Protein AF-A0A8J5D1X9-F1 (afdb_monomer_lite)

Foldseek 3Di:
DDDDPPDDPDDDDFDFDDDPNDTATQDDPPDDDDPDVVVQVVDPVSVLRVLQRVQVVVLPDDDDACDWDWGQRAQAIRIDNDPDGQDTRNDPDPLVSQVSVVVVCVVVPDPDDDDDDPDCVNVVVVVVVVVD

Secondary structure (DSSP, 8-state):
-------PPPP----EEEETTEEEE---TTPPPPS-HHHHTTSHHHHHHHHHHHHHHHHTS-PPTT--EEEEETTEEEEESSS--PPP---SSHHHHHHHHHHHHHHTT--------S-SHHHHHHHHHHT-

Sequence (132 aa):
MWSGTATLPAVSRSQLERKGGKVYEKVGGPTKVPSNWPDFLRDPTNKEELFQFLSDKVGSSDWPDGKGVFITSGTNVISRGSDHSMPRCDHEEADTRIVVHLKDALDKGCTNCLVRTVDTDVVAILIGKYHS

Structure (mmCIF, N/CA/C/O backbone):
data_AF-A0A8J5D1X9-F1
#
_entry.id   AF-A0A8J5D1X9-F1
#
loop_
_atom_site.group_PDB
_atom_site.id
_atom_site.type_symbol
_atom_site.label_atom_id
_atom_site.label_alt_id
_atom_site.label_comp_id
_atom_site.label_asym_id
_atom_site.label_entity_id
_atom_site.label_seq_id
_atom_site.pdbx_PDB_ins_code
_atom_site.Cartn_x
_atom_site.Cartn_y
_atom_site.Cartn_z
_atom_site.occupancy
_atom_site.B_iso_or_equiv
_atom_site.auth_seq_id
_atom_site.auth_comp_id
_atom_site.auth_asym_id
_atom_site.auth_atom_id
_atom_site.pdbx_PDB_model_num
ATOM 1 N N . MET A 1 1 ? 6.463 42.383 -7.134 1.00 37.31 1 MET A N 1
ATOM 2 C CA . MET A 1 1 ? 7.524 42.297 -8.157 1.00 37.31 1 MET 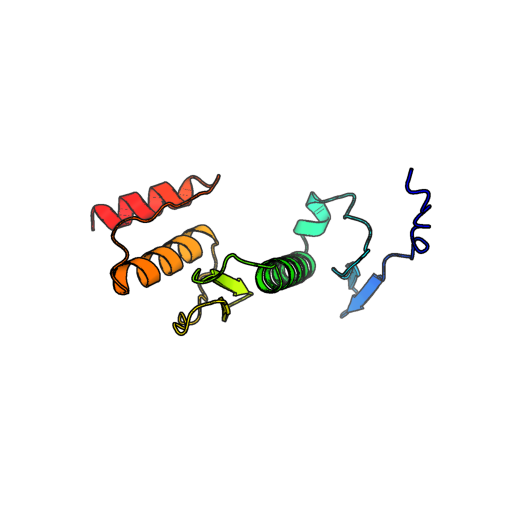A CA 1
ATOM 3 C C . MET A 1 1 ? 8.664 41.497 -7.546 1.00 37.31 1 MET A C 1
ATOM 5 O O . MET A 1 1 ? 9.399 42.035 -6.735 1.00 37.31 1 MET A O 1
ATOM 9 N N . TRP A 1 2 ? 8.719 40.193 -7.821 1.00 28.78 2 TRP A N 1
ATOM 10 C CA . TRP A 1 2 ? 9.812 39.313 -7.399 1.00 28.78 2 TRP A CA 1
ATOM 11 C C . TRP A 1 2 ? 10.384 38.694 -8.670 1.00 28.78 2 TRP A C 1
ATOM 13 O O . TRP A 1 2 ? 9.775 37.814 -9.273 1.00 28.78 2 TRP A O 1
ATOM 23 N N . SER A 1 3 ? 11.500 39.246 -9.136 1.00 41.31 3 SER A N 1
ATOM 24 C CA . SER A 1 3 ? 12.278 38.715 -10.248 1.00 41.31 3 SER A CA 1
ATOM 25 C C . SER A 1 3 ? 13.296 37.728 -9.688 1.00 41.31 3 SER A C 1
ATOM 27 O O . SER A 1 3 ? 14.272 38.130 -9.059 1.00 41.31 3 SER A O 1
ATOM 29 N N . GLY A 1 4 ? 13.065 36.440 -9.910 1.00 33.66 4 GLY A N 1
ATOM 30 C CA . GLY A 1 4 ? 14.031 35.389 -9.620 1.00 33.66 4 GLY A CA 1
ATOM 31 C C . GLY A 1 4 ? 13.918 34.315 -10.686 1.00 33.66 4 GLY A C 1
ATOM 32 O O . GLY A 1 4 ? 13.080 33.426 -10.584 1.00 33.66 4 GLY A O 1
ATOM 33 N N . THR A 1 5 ? 14.721 34.421 -11.740 1.00 41.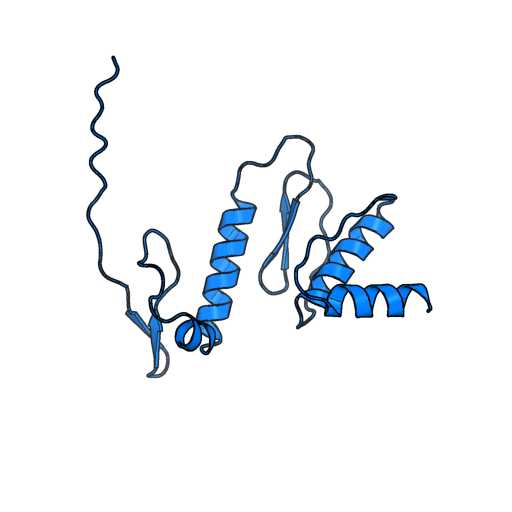28 5 THR A N 1
ATOM 34 C CA . THR A 1 5 ? 14.907 33.350 -12.720 1.00 41.28 5 THR A CA 1
ATOM 35 C C . THR A 1 5 ? 15.643 32.202 -12.043 1.00 41.28 5 THR A C 1
ATOM 37 O O . THR A 1 5 ? 16.860 32.248 -11.878 1.00 41.28 5 THR A O 1
ATOM 40 N N . ALA A 1 6 ? 14.899 31.181 -11.622 1.00 37.00 6 ALA A N 1
ATOM 41 C CA . ALA A 1 6 ? 15.476 29.906 -11.229 1.00 37.00 6 ALA A CA 1
ATOM 42 C C . ALA A 1 6 ? 15.940 29.179 -12.498 1.00 37.00 6 ALA A C 1
ATOM 44 O O . ALA A 1 6 ? 15.147 28.583 -13.226 1.00 37.00 6 ALA A O 1
ATOM 45 N N . THR A 1 7 ? 17.232 29.277 -12.794 1.00 38.41 7 THR A N 1
ATOM 46 C CA . THR A 1 7 ? 17.886 28.469 -13.823 1.00 38.41 7 THR A CA 1
ATOM 47 C C . THR A 1 7 ? 17.821 27.004 -13.391 1.00 38.41 7 THR A C 1
ATOM 49 O O . THR A 1 7 ? 18.408 26.629 -12.377 1.00 38.41 7 THR A O 1
ATOM 52 N N . LEU A 1 8 ? 17.078 26.180 -14.134 1.00 36.28 8 LEU A N 1
ATOM 53 C CA . LEU A 1 8 ? 17.033 24.731 -13.931 1.00 36.28 8 LEU A CA 1
ATOM 54 C C . LEU A 1 8 ? 18.450 24.150 -14.106 1.00 36.28 8 LEU A C 1
ATOM 56 O O . LEU A 1 8 ? 19.103 24.467 -15.105 1.00 36.28 8 LEU A O 1
ATOM 60 N N . PRO A 1 9 ? 18.951 23.310 -13.182 1.00 35.94 9 PRO A N 1
ATOM 61 C CA . PRO A 1 9 ? 20.221 22.631 -13.387 1.00 35.94 9 PRO A CA 1
ATOM 62 C C . PRO A 1 9 ? 20.127 21.666 -14.579 1.00 35.94 9 PRO A C 1
ATOM 64 O O . PRO A 1 9 ? 19.082 21.077 -14.857 1.00 35.94 9 PRO A O 1
ATOM 67 N N . ALA A 1 10 ? 21.239 21.565 -15.306 1.00 33.62 10 ALA A N 1
ATOM 68 C CA . ALA A 1 10 ? 21.370 20.903 -16.595 1.00 33.62 10 ALA A CA 1
ATOM 69 C C . ALA A 1 10 ? 20.869 19.445 -16.625 1.00 33.62 10 ALA A C 1
ATOM 71 O O . ALA A 1 10 ? 21.083 18.660 -15.702 1.00 33.62 10 ALA A O 1
ATOM 72 N N . VAL A 1 11 ? 20.252 19.090 -17.756 1.00 36.47 11 VAL A N 1
ATOM 73 C CA . VAL A 1 11 ? 19.798 17.740 -18.120 1.00 36.47 11 VAL A CA 1
ATOM 74 C C . VAL A 1 11 ? 20.993 16.782 -18.178 1.00 36.47 11 VAL A C 1
ATOM 76 O O . VAL A 1 11 ? 21.948 17.034 -18.912 1.00 36.47 11 VAL A O 1
ATOM 79 N N . SER A 1 12 ? 20.933 15.667 -17.442 1.00 43.56 12 SER A N 1
ATOM 80 C CA . SER A 1 12 ? 21.949 14.604 -17.474 1.00 43.56 12 SER A CA 1
ATOM 81 C C . SER A 1 12 ? 21.387 13.276 -17.998 1.00 43.56 12 SER A C 1
ATOM 83 O O . SER A 1 12 ? 20.188 13.010 -17.939 1.00 43.56 12 SER A O 1
ATOM 85 N N . ARG A 1 13 ? 22.294 12.474 -18.565 1.00 37.94 13 ARG A N 1
ATOM 86 C CA . ARG A 1 13 ? 22.103 11.206 -19.292 1.00 37.94 13 ARG A CA 1
ATOM 87 C C . ARG A 1 13 ? 21.543 10.100 -18.380 1.00 37.94 13 ARG A C 1
ATOM 89 O O . ARG A 1 13 ? 22.013 9.946 -17.258 1.00 37.94 13 ARG A O 1
ATOM 96 N N . SER A 1 14 ? 20.626 9.281 -18.904 1.00 48.47 14 SER A N 1
ATOM 97 C CA . SER A 1 14 ? 20.184 8.012 -18.299 1.00 48.47 14 SER A CA 1
ATOM 98 C C . SER A 1 14 ? 21.394 7.141 -17.931 1.00 48.47 14 SER A C 1
ATOM 100 O O . SER A 1 14 ? 22.230 6.854 -18.796 1.00 48.47 14 SER A O 1
ATOM 102 N N . GLN A 1 15 ? 21.509 6.726 -16.666 1.00 49.41 15 GLN A N 1
ATOM 103 C CA . GLN A 1 15 ? 22.553 5.793 -16.240 1.00 49.41 15 GLN A CA 1
ATOM 104 C C . GLN A 1 15 ? 22.080 4.365 -16.514 1.00 49.41 15 GLN A C 1
ATOM 106 O O . GLN A 1 15 ? 21.284 3.800 -15.772 1.00 49.41 15 GLN A O 1
ATOM 111 N N . LEU A 1 16 ? 22.554 3.812 -17.629 1.00 53.81 16 LEU A N 1
ATOM 112 C CA . LEU A 1 16 ? 22.385 2.403 -17.961 1.00 53.81 16 LEU A CA 1
ATOM 113 C C . LEU A 1 16 ? 23.361 1.589 -17.108 1.00 53.81 16 LEU A C 1
ATOM 115 O O . LEU A 1 16 ? 24.576 1.771 -17.219 1.00 53.81 16 LEU A O 1
ATOM 119 N N . GLU A 1 17 ? 22.851 0.688 -16.276 1.00 55.22 17 GLU A N 1
ATOM 120 C CA . GLU A 1 17 ? 23.675 -0.255 -15.519 1.00 55.22 17 GLU A CA 1
ATOM 121 C C . GLU A 1 17 ? 23.648 -1.638 -16.189 1.00 55.22 17 GLU A C 1
ATOM 123 O O . GLU A 1 17 ? 22.671 -2.033 -16.827 1.00 55.22 17 GLU A O 1
ATOM 128 N N . ARG A 1 18 ? 24.757 -2.382 -16.080 1.00 47.31 18 ARG A N 1
ATOM 129 C CA . ARG A 1 18 ? 24.878 -3.758 -16.584 1.00 47.31 18 ARG A CA 1
ATOM 130 C C . ARG A 1 18 ? 25.050 -4.723 -15.418 1.00 47.31 18 ARG A C 1
ATOM 132 O O . ARG A 1 18 ? 26.100 -4.723 -14.781 1.00 47.31 18 ARG A O 1
ATOM 139 N N . LYS A 1 19 ? 24.081 -5.617 -15.213 1.00 48.66 19 LYS A N 1
ATOM 140 C CA . LYS A 1 19 ? 24.226 -6.816 -14.365 1.00 48.66 19 LYS A CA 1
ATOM 141 C C . LYS A 1 19 ? 23.885 -8.056 -15.178 1.00 48.66 19 LYS A C 1
ATOM 143 O O . LYS A 1 19 ? 22.904 -8.079 -15.914 1.00 48.66 19 LYS A O 1
ATOM 148 N N . GLY A 1 20 ? 24.724 -9.088 -15.077 1.00 57.31 20 GLY A N 1
ATOM 149 C CA . GLY A 1 20 ? 24.461 -10.393 -15.699 1.00 57.31 20 GLY A CA 1
ATOM 150 C C . GLY A 1 20 ? 24.268 -10.368 -17.224 1.00 57.31 20 GLY A C 1
ATOM 151 O O . GLY A 1 20 ? 23.573 -11.219 -17.762 1.00 57.31 20 GLY A O 1
ATOM 152 N N . GLY A 1 21 ? 24.832 -9.378 -17.927 1.00 54.47 21 GLY A N 1
ATOM 153 C CA . GLY A 1 21 ? 24.693 -9.236 -19.383 1.00 54.47 21 GLY A CA 1
ATOM 154 C C . GLY A 1 21 ? 23.436 -8.495 -19.853 1.00 54.47 21 GLY A C 1
ATOM 155 O O . GLY A 1 21 ? 23.352 -8.176 -21.037 1.00 54.47 21 GLY A O 1
ATOM 156 N N . LYS A 1 22 ? 22.510 -8.149 -18.951 1.00 51.34 22 LYS A N 1
ATOM 157 C CA . LYS A 1 22 ? 21.352 -7.299 -19.253 1.00 51.34 22 LYS A CA 1
ATOM 158 C C . LYS A 1 22 ? 21.641 -5.847 -18.884 1.00 51.34 22 LYS A C 1
ATOM 160 O O . LYS A 1 22 ? 22.323 -5.575 -17.896 1.00 51.34 22 LYS A O 1
ATOM 165 N N . VAL A 1 23 ? 21.156 -4.934 -19.720 1.00 67.56 23 VAL A N 1
ATOM 166 C CA . VAL A 1 23 ? 21.201 -3.488 -19.489 1.00 67.56 23 VAL A CA 1
ATOM 167 C C . VAL A 1 23 ? 19.852 -3.078 -18.907 1.00 67.56 23 VAL A C 1
ATOM 169 O O . VAL A 1 23 ? 18.834 -3.395 -19.516 1.00 67.56 23 VAL A O 1
ATOM 172 N N . TYR A 1 24 ? 19.844 -2.388 -17.770 1.00 59.44 24 TYR A N 1
ATOM 173 C CA . TYR A 1 24 ? 18.629 -1.839 -17.159 1.00 59.44 24 TYR A CA 1
ATOM 174 C C . TYR A 1 24 ? 18.787 -0.337 -16.889 1.00 59.44 24 TYR A C 1
ATOM 176 O O . TYR A 1 24 ? 19.905 0.185 -16.802 1.00 59.44 24 TYR A O 1
ATOM 184 N N . GLU A 1 25 ? 17.657 0.369 -16.837 1.00 61.25 25 GLU A N 1
ATOM 185 C CA . GLU A 1 25 ? 17.601 1.808 -16.579 1.00 61.25 25 GLU A CA 1
ATOM 186 C C . GLU A 1 25 ? 17.300 2.026 -15.100 1.00 61.25 25 GLU A C 1
ATOM 188 O O . GLU A 1 25 ? 16.219 1.694 -14.621 1.00 61.25 25 GLU A O 1
ATOM 193 N N . LYS A 1 26 ? 18.281 2.571 -14.381 1.00 67.12 26 LYS A N 1
ATOM 194 C CA . LYS A 1 26 ? 18.187 2.790 -12.941 1.00 67.12 26 LYS A CA 1
ATOM 195 C C . LYS A 1 26 ? 17.131 3.838 -12.613 1.00 67.12 26 LYS A C 1
ATOM 197 O O . LYS A 1 26 ? 17.191 4.959 -13.126 1.00 67.12 26 LYS A O 1
ATOM 202 N N . VAL A 1 27 ? 16.221 3.518 -11.698 1.00 55.03 27 VAL A N 1
ATOM 203 C CA . VAL A 1 27 ? 15.208 4.482 -11.246 1.00 55.03 27 VAL A CA 1
ATOM 204 C C . VAL A 1 27 ? 15.772 5.357 -10.126 1.00 55.03 27 VAL A C 1
ATOM 206 O O . VAL A 1 27 ? 16.031 4.905 -9.014 1.00 55.03 27 VAL A O 1
ATOM 209 N N . GLY A 1 28 ? 15.956 6.646 -10.410 1.00 60.75 28 GLY A N 1
ATOM 210 C CA . GLY A 1 28 ? 16.387 7.655 -9.438 1.00 60.75 28 GLY A CA 1
ATOM 211 C C . GLY A 1 28 ? 15.983 9.071 -9.861 1.00 60.75 28 GLY A C 1
ATOM 212 O O . GLY A 1 28 ? 15.474 9.281 -10.961 1.00 60.75 28 GLY A O 1
ATOM 213 N N . GLY A 1 29 ? 16.184 10.081 -9.007 1.00 59.78 29 GLY A N 1
ATOM 214 C CA . GLY A 1 29 ? 15.942 11.486 -9.392 1.00 59.78 29 GLY A CA 1
ATOM 215 C C . GLY A 1 29 ? 16.856 11.962 -10.538 1.00 59.78 29 GLY A C 1
ATOM 216 O O . GLY A 1 29 ? 17.698 11.206 -11.009 1.00 59.78 29 GLY A O 1
ATOM 217 N N . PRO A 1 30 ? 16.754 13.236 -10.954 1.00 52.78 30 PRO A N 1
ATOM 218 C CA . PRO A 1 30 ? 15.937 13.611 -12.113 1.00 52.78 30 PRO A CA 1
ATOM 219 C C . PRO A 1 30 ? 16.256 12.740 -13.349 1.00 52.78 30 PRO A C 1
ATOM 221 O O . PRO A 1 30 ? 16.918 13.180 -14.289 1.00 52.78 30 PRO A O 1
ATOM 224 N N . THR A 1 31 ? 15.797 11.488 -13.347 1.00 57.00 31 THR A N 1
ATOM 225 C CA . THR A 1 31 ? 15.935 10.589 -14.499 1.00 57.00 31 THR A CA 1
ATOM 226 C C . THR A 1 31 ? 14.784 10.852 -15.464 1.00 57.00 31 THR A C 1
ATOM 228 O O . THR A 1 31 ? 13.669 11.181 -15.050 1.00 57.00 31 THR A O 1
ATOM 231 N N . LYS A 1 32 ? 15.055 10.762 -16.769 1.00 60.97 32 LYS A N 1
ATOM 232 C CA . LYS A 1 32 ? 14.028 10.897 -17.805 1.00 60.97 32 LYS A CA 1
ATOM 233 C C . LYS A 1 32 ? 12.963 9.824 -17.568 1.00 60.97 32 LYS A C 1
ATOM 235 O O . LYS A 1 32 ? 13.293 8.658 -17.401 1.00 60.97 32 LYS A O 1
ATOM 240 N N . VAL A 1 33 ? 11.696 10.228 -17.540 1.00 74.44 33 VAL A N 1
ATOM 241 C CA . VAL A 1 33 ? 10.576 9.287 -17.438 1.00 74.44 33 VAL A CA 1
ATOM 242 C C . VAL A 1 33 ? 10.675 8.278 -18.592 1.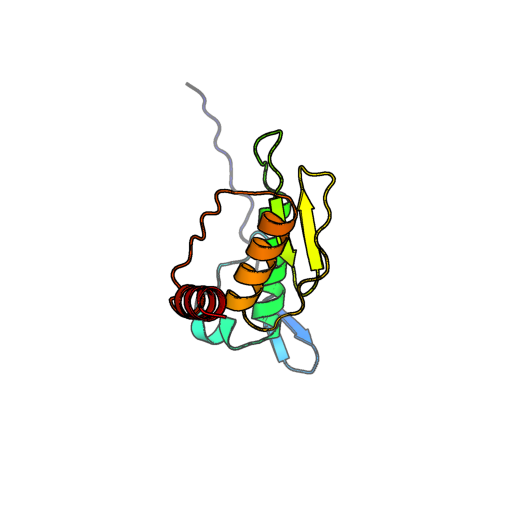00 74.44 33 VAL A C 1
ATOM 244 O O . VAL A 1 33 ? 10.891 8.724 -19.729 1.00 74.44 33 VAL A O 1
ATOM 247 N N . PRO A 1 34 ? 10.519 6.961 -18.342 1.00 80.06 34 PRO A N 1
ATOM 248 C CA . PRO A 1 34 ? 10.570 5.964 -19.401 1.00 80.06 34 PRO A CA 1
ATOM 249 C C . PRO A 1 34 ? 9.597 6.321 -20.525 1.00 80.06 34 PRO A C 1
ATOM 251 O O . PRO A 1 34 ? 8.415 6.573 -20.292 1.00 80.06 34 PRO A O 1
ATOM 254 N N . SER A 1 35 ? 10.083 6.356 -21.766 1.00 82.56 35 SER A N 1
ATOM 255 C CA . SER A 1 35 ? 9.235 6.658 -22.927 1.00 82.56 35 SER A CA 1
ATOM 256 C C . SER A 1 35 ? 8.408 5.456 -23.391 1.00 82.56 35 SER A C 1
ATOM 258 O O . SER A 1 35 ? 7.422 5.636 -24.097 1.00 82.56 35 SER A O 1
ATOM 260 N N . ASN A 1 36 ? 8.803 4.238 -23.005 1.00 89.31 36 ASN A N 1
ATOM 261 C CA . ASN A 1 36 ? 8.104 2.991 -23.312 1.00 89.31 36 ASN A CA 1
ATOM 262 C C . ASN A 1 36 ? 7.787 2.241 -22.010 1.00 89.31 36 ASN A C 1
ATOM 264 O O . ASN A 1 36 ? 8.517 1.349 -21.580 1.00 89.31 36 ASN A O 1
ATOM 268 N N . TRP A 1 37 ? 6.694 2.653 -21.367 1.00 91.88 37 TRP A N 1
ATOM 269 C CA . TRP A 1 37 ? 6.210 2.061 -20.121 1.00 91.88 37 TRP A CA 1
ATOM 270 C C . TRP A 1 37 ? 5.911 0.558 -20.211 1.00 91.88 37 TRP A C 1
ATOM 272 O O . TRP A 1 37 ? 6.307 -0.149 -19.286 1.00 91.88 37 TRP A O 1
ATOM 282 N N . PRO A 1 38 ? 5.265 0.036 -21.277 1.00 92.81 38 PRO A N 1
ATOM 283 C CA . PRO A 1 38 ? 5.007 -1.399 -21.390 1.00 92.81 38 PRO A CA 1
ATOM 284 C C . PRO A 1 38 ? 6.267 -2.266 -21.285 1.00 92.81 38 PRO A C 1
ATOM 286 O O . PRO A 1 38 ? 6.285 -3.211 -20.498 1.00 92.81 38 PRO A O 1
ATOM 289 N N . ASP A 1 39 ? 7.330 -1.930 -22.021 1.00 91.19 39 ASP A N 1
ATOM 290 C CA . ASP A 1 39 ? 8.578 -2.701 -21.977 1.00 91.19 39 ASP A CA 1
ATOM 291 C C . ASP A 1 39 ? 9.344 -2.473 -20.672 1.00 91.19 39 ASP A C 1
ATOM 293 O O . ASP A 1 39 ? 9.867 -3.425 -20.092 1.00 91.19 39 ASP A O 1
ATOM 297 N N . PHE A 1 40 ? 9.353 -1.236 -20.163 1.00 90.12 40 PHE A N 1
ATOM 298 C CA . PHE A 1 40 ? 9.976 -0.909 -18.880 1.00 90.12 40 PHE A CA 1
ATOM 299 C C . PHE A 1 40 ? 9.371 -1.734 -17.736 1.00 90.12 40 PHE A C 1
ATOM 301 O O . PHE A 1 40 ? 10.105 -2.357 -16.972 1.00 90.12 40 PHE A O 1
ATOM 308 N N . LEU A 1 41 ? 8.037 -1.798 -17.664 1.00 91.31 41 LEU A N 1
ATOM 309 C CA . LEU A 1 41 ? 7.303 -2.570 -16.659 1.00 91.31 41 LEU A CA 1
ATOM 310 C C . LEU A 1 41 ? 7.352 -4.082 -16.920 1.00 91.31 41 LEU A C 1
ATOM 312 O O . LEU A 1 41 ? 6.938 -4.863 -16.066 1.00 91.31 41 LEU A O 1
ATOM 316 N N . ARG A 1 42 ? 7.830 -4.550 -18.075 1.00 92.81 42 ARG A N 1
ATOM 317 C CA . ARG A 1 42 ? 7.996 -5.989 -18.321 1.00 92.81 42 ARG A CA 1
ATOM 318 C C . ARG A 1 42 ? 9.197 -6.565 -17.570 1.00 92.81 42 ARG A C 1
ATOM 320 O O . ARG A 1 42 ? 9.183 -7.750 -17.245 1.00 92.81 42 ARG A O 1
ATOM 327 N N . ASP A 1 43 ? 10.200 -5.740 -17.280 1.00 90.44 43 ASP A N 1
ATOM 328 C CA . ASP A 1 43 ? 11.371 -6.137 -16.505 1.00 90.44 43 ASP A CA 1
ATOM 329 C C . ASP A 1 43 ? 11.055 -6.125 -14.989 1.00 90.44 43 ASP A C 1
ATOM 331 O O . ASP A 1 43 ? 10.610 -5.103 -14.454 1.00 90.44 43 ASP A O 1
ATOM 335 N N . PRO A 1 44 ? 11.246 -7.251 -14.274 1.00 89.44 44 PRO A N 1
ATOM 336 C CA . PRO A 1 44 ? 10.938 -7.340 -12.848 1.00 89.44 44 PRO A CA 1
ATOM 337 C C . PRO A 1 44 ? 11.853 -6.471 -11.973 1.00 89.44 44 PRO A C 1
ATOM 339 O O . PRO A 1 44 ? 11.388 -5.955 -10.961 1.00 89.44 44 PRO A O 1
ATOM 342 N N . THR A 1 45 ? 13.112 -6.256 -12.363 1.00 89.56 45 THR A N 1
ATOM 343 C CA . THR A 1 45 ? 14.047 -5.391 -11.628 1.00 89.56 45 THR A CA 1
ATOM 344 C C . THR A 1 45 ? 13.627 -3.931 -11.746 1.00 89.56 45 THR A C 1
ATOM 346 O O . THR A 1 45 ? 13.564 -3.233 -10.739 1.00 89.56 45 THR A O 1
ATOM 349 N N . ASN A 1 46 ? 13.235 -3.483 -12.943 1.00 89.94 46 ASN A N 1
ATOM 350 C CA . ASN A 1 46 ? 12.713 -2.125 -13.136 1.00 89.94 46 ASN A CA 1
ATOM 351 C C . ASN A 1 46 ? 11.447 -1.870 -12.307 1.00 89.94 46 ASN A C 1
ATOM 353 O O . ASN A 1 46 ? 11.278 -0.790 -11.742 1.00 89.94 46 ASN A O 1
ATOM 357 N N . LYS A 1 47 ? 10.549 -2.861 -12.229 1.00 88.38 47 LYS A N 1
ATOM 358 C CA . LYS A 1 47 ? 9.369 -2.797 -11.359 1.00 88.38 47 LYS A CA 1
ATOM 359 C C . LYS A 1 47 ? 9.774 -2.640 -9.899 1.00 88.38 47 LYS A C 1
ATOM 361 O O . LYS A 1 47 ? 9.278 -1.733 -9.240 1.00 88.38 47 LYS A O 1
ATOM 366 N N . GLU A 1 48 ? 10.656 -3.504 -9.406 1.00 88.94 48 GLU A N 1
ATOM 367 C CA . GLU A 1 48 ? 11.104 -3.485 -8.012 1.00 88.94 48 GLU A CA 1
ATOM 368 C C . GLU A 1 48 ? 11.747 -2.141 -7.642 1.00 88.94 48 GLU A C 1
ATOM 370 O O . GLU A 1 48 ? 11.330 -1.514 -6.667 1.00 88.94 48 GLU A O 1
ATOM 375 N N . GLU A 1 49 ? 12.669 -1.640 -8.469 1.00 89.56 49 GLU A N 1
ATOM 376 C CA . GLU A 1 49 ? 13.306 -0.335 -8.264 1.00 89.56 49 GLU A CA 1
ATOM 377 C C . GLU A 1 49 ? 12.297 0.820 -8.321 1.00 89.56 49 GLU A C 1
ATOM 379 O O . GLU A 1 49 ? 12.358 1.737 -7.500 1.00 89.56 49 GLU A O 1
ATOM 384 N N . LEU A 1 50 ? 11.333 0.773 -9.249 1.00 90.62 50 LEU A N 1
ATOM 385 C CA . LEU A 1 50 ? 10.269 1.773 -9.332 1.00 90.62 50 LEU A CA 1
ATOM 386 C C . LEU A 1 50 ? 9.412 1.783 -8.063 1.00 90.62 50 LEU A C 1
ATOM 388 O O . LEU A 1 50 ? 9.158 2.853 -7.511 1.00 90.62 50 LEU A O 1
ATOM 392 N N . PHE A 1 51 ? 8.973 0.619 -7.583 1.00 89.94 51 PHE A N 1
ATOM 393 C CA . PHE A 1 51 ? 8.171 0.529 -6.362 1.00 89.94 51 PHE A CA 1
ATOM 394 C C . PHE A 1 51 ? 8.954 0.987 -5.135 1.00 89.94 51 PHE A C 1
ATOM 396 O O . PHE A 1 51 ? 8.406 1.726 -4.315 1.00 89.94 51 PHE A O 1
ATOM 403 N N . GLN A 1 52 ? 10.232 0.620 -5.031 1.00 90.88 52 GLN A N 1
ATOM 404 C CA . GLN A 1 52 ? 11.094 1.084 -3.951 1.00 90.88 52 GLN A CA 1
ATOM 405 C C . GLN A 1 52 ? 11.224 2.611 -3.979 1.00 90.88 52 GLN A C 1
ATOM 407 O O . GLN A 1 52 ? 10.912 3.270 -2.986 1.00 90.88 52 GLN A O 1
ATOM 412 N N . PHE A 1 53 ? 11.550 3.186 -5.139 1.00 91.44 53 PHE A N 1
ATOM 413 C CA . PHE A 1 53 ? 11.638 4.633 -5.326 1.00 91.44 53 PHE A CA 1
ATOM 414 C C . PHE A 1 53 ? 10.336 5.354 -4.949 1.00 91.44 53 PHE A C 1
ATOM 416 O O . PHE A 1 53 ? 10.368 6.362 -4.241 1.00 91.44 53 PHE A O 1
ATOM 423 N N . LEU A 1 54 ? 9.182 4.844 -5.390 1.00 92.31 54 LEU A N 1
ATOM 424 C CA . LEU A 1 54 ? 7.878 5.420 -5.054 1.00 92.31 54 LEU A CA 1
ATOM 425 C C . LEU A 1 54 ? 7.599 5.334 -3.549 1.00 92.31 54 LEU A C 1
ATOM 427 O O . LEU A 1 54 ? 7.198 6.333 -2.954 1.00 92.31 54 LEU A O 1
ATOM 431 N N . SER A 1 55 ? 7.852 4.181 -2.925 1.00 92.62 55 SER A N 1
ATOM 432 C CA . SER A 1 55 ? 7.653 3.995 -1.483 1.00 92.62 55 SER A CA 1
ATOM 433 C C . SER A 1 55 ? 8.523 4.945 -0.654 1.00 92.62 55 SER A C 1
ATOM 435 O O . SER A 1 55 ? 8.025 5.556 0.292 1.00 92.62 55 SER A O 1
ATOM 437 N N . ASP A 1 56 ? 9.772 5.173 -1.070 1.00 91.44 56 ASP A N 1
ATOM 438 C CA . ASP A 1 56 ? 10.696 6.102 -0.418 1.00 91.44 56 ASP A CA 1
ATOM 439 C C . ASP A 1 56 ? 10.233 7.554 -0.566 1.00 91.44 56 ASP A C 1
ATOM 441 O O . ASP A 1 56 ? 10.281 8.328 0.393 1.00 91.44 56 ASP A O 1
ATOM 445 N N . LYS A 1 57 ? 9.740 7.944 -1.750 1.00 91.31 57 LYS A N 1
ATOM 446 C CA . LYS A 1 57 ? 9.204 9.294 -1.980 1.00 91.31 57 LYS A CA 1
ATOM 447 C C . LYS A 1 57 ? 7.947 9.563 -1.162 1.00 91.31 57 LYS A C 1
ATOM 449 O O . LYS A 1 57 ? 7.862 10.612 -0.525 1.00 91.31 57 LYS A O 1
ATOM 454 N N . VAL A 1 58 ? 7.013 8.616 -1.119 1.00 91.44 58 VAL A N 1
ATOM 455 C CA . VAL A 1 58 ? 5.802 8.714 -0.288 1.00 91.44 58 VAL A CA 1
ATOM 456 C C . VAL A 1 58 ? 6.180 8.740 1.199 1.00 91.44 58 VAL A C 1
ATOM 458 O O . VAL A 1 58 ? 5.682 9.573 1.955 1.00 91.44 58 VAL A O 1
ATOM 461 N N . GLY A 1 59 ? 7.122 7.894 1.621 1.00 89.88 59 GLY A N 1
ATOM 462 C CA . GLY A 1 59 ? 7.580 7.801 3.011 1.00 89.88 59 GLY A CA 1
ATOM 463 C C . GLY A 1 59 ?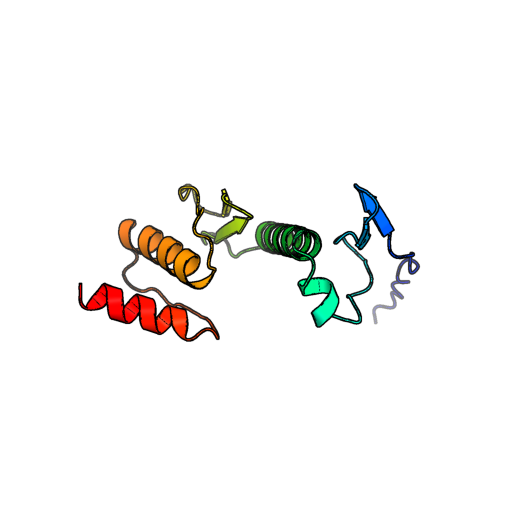 8.437 8.971 3.494 1.00 89.88 59 GLY A C 1
ATOM 464 O O . GLY A 1 59 ? 8.642 9.099 4.703 1.00 89.88 59 GLY A O 1
ATOM 465 N N . SER A 1 60 ? 8.926 9.805 2.573 1.00 89.50 60 SER A N 1
ATOM 466 C CA . SER A 1 60 ? 9.689 11.033 2.850 1.00 89.50 60 SER A CA 1
ATOM 467 C C . SER A 1 60 ? 8.874 12.308 2.617 1.00 89.50 60 SER A C 1
ATOM 469 O O . SER A 1 60 ? 9.428 13.399 2.699 1.00 89.50 60 SER A O 1
ATOM 471 N N . SER A 1 61 ? 7.594 12.181 2.259 1.00 89.88 61 SER A N 1
ATOM 472 C CA . SER A 1 61 ? 6.703 13.327 2.075 1.00 89.88 61 SER A CA 1
ATOM 473 C C . SER A 1 61 ? 6.273 13.907 3.422 1.00 89.88 61 SER A C 1
ATOM 475 O O . SER A 1 61 ? 6.188 13.182 4.415 1.00 89.88 61 SER A O 1
ATOM 477 N N . ASP A 1 62 ? 5.960 15.201 3.436 1.00 89.25 62 ASP A N 1
ATOM 478 C CA . ASP A 1 62 ? 5.399 15.858 4.612 1.00 89.25 62 ASP A CA 1
ATOM 479 C C . ASP A 1 62 ? 3.931 15.452 4.774 1.00 89.25 62 ASP A C 1
ATOM 481 O O . ASP A 1 62 ? 3.076 15.762 3.938 1.00 89.25 62 ASP A O 1
ATOM 485 N N . TRP A 1 63 ? 3.642 14.731 5.854 1.00 89.38 63 TRP A N 1
ATOM 486 C CA . TRP A 1 63 ? 2.294 14.307 6.215 1.00 89.38 63 TRP A CA 1
ATOM 487 C C . TRP A 1 63 ? 1.750 15.184 7.345 1.00 89.38 63 TRP A C 1
ATOM 489 O O . TRP A 1 63 ? 2.531 15.630 8.184 1.00 89.38 63 TRP A O 1
ATOM 499 N N . PRO A 1 64 ? 0.429 15.435 7.402 1.00 90.06 64 PRO A N 1
ATOM 500 C CA . PRO A 1 64 ? -0.155 16.224 8.480 1.00 90.06 64 PRO A CA 1
ATOM 501 C C . PRO A 1 64 ? 0.146 15.633 9.862 1.00 90.06 64 PRO A C 1
ATOM 503 O O . PRO A 1 64 ? 0.069 14.416 10.051 1.00 90.06 64 PRO A O 1
ATOM 506 N N . ASP A 1 65 ? 0.410 16.504 10.835 1.00 87.69 65 ASP A N 1
ATOM 507 C CA . ASP A 1 65 ? 0.683 16.096 12.211 1.00 87.69 65 ASP A CA 1
ATOM 508 C C . ASP A 1 65 ? -0.462 15.263 12.808 1.00 87.69 65 ASP A C 1
ATOM 510 O O . ASP A 1 65 ? -1.649 15.475 12.537 1.00 87.69 65 ASP A O 1
ATOM 514 N N . GLY A 1 66 ? -0.094 14.283 13.637 1.00 87.25 66 GLY A N 1
ATOM 515 C CA . GLY A 1 66 ? -1.046 13.366 14.270 1.00 87.25 66 GLY A CA 1
ATOM 516 C C . GLY A 1 66 ? -1.681 12.349 13.314 1.00 87.25 66 GLY A C 1
ATOM 517 O O . GLY A 1 66 ? -2.672 11.711 13.679 1.00 87.25 66 GLY A O 1
ATOM 518 N N . LYS A 1 67 ? -1.153 12.189 12.091 1.00 88.94 67 LYS A N 1
ATOM 519 C CA . LYS A 1 67 ? -1.567 11.138 11.151 1.00 88.94 67 LYS A CA 1
ATOM 520 C C . LYS A 1 67 ? -0.501 10.053 11.032 1.00 88.94 67 LYS A C 1
ATOM 522 O O . LYS A 1 67 ? 0.645 10.326 10.691 1.00 88.94 67 LYS A O 1
ATOM 527 N N . GLY A 1 68 ? -0.925 8.810 11.259 1.00 90.81 68 GLY A N 1
ATOM 528 C CA . GLY A 1 68 ? -0.130 7.624 10.963 1.00 90.81 68 GLY A CA 1
ATOM 529 C C . GLY A 1 68 ? -0.182 7.283 9.476 1.00 90.81 68 GLY A C 1
ATOM 530 O O . GLY A 1 68 ? -1.265 7.247 8.890 1.00 90.81 68 GLY A O 1
ATOM 531 N N . VAL A 1 69 ? 0.973 7.010 8.875 1.00 93.81 69 VAL A N 1
ATOM 532 C CA . VAL A 1 69 ? 1.106 6.594 7.475 1.00 93.81 69 VAL A CA 1
ATOM 533 C C . VAL A 1 69 ? 1.882 5.287 7.418 1.00 93.81 69 VAL A C 1
ATOM 535 O O . VAL A 1 69 ? 2.980 5.193 7.965 1.00 93.81 69 VAL A O 1
ATOM 538 N N . PHE A 1 70 ? 1.305 4.292 6.745 1.00 94.94 70 PHE A N 1
ATOM 539 C CA . PHE A 1 70 ? 1.841 2.939 6.617 1.00 94.94 70 PHE A CA 1
ATOM 540 C C . PHE A 1 70 ? 2.021 2.614 5.136 1.00 94.94 70 PHE A C 1
ATOM 542 O O . PHE A 1 70 ? 1.075 2.715 4.357 1.00 94.94 70 PHE A O 1
ATOM 549 N N . ILE A 1 71 ? 3.240 2.265 4.730 1.00 94.81 71 ILE A N 1
ATOM 550 C CA . ILE A 1 71 ? 3.611 2.110 3.316 1.00 94.81 71 ILE A CA 1
ATOM 551 C C . ILE A 1 71 ? 4.321 0.777 3.145 1.00 94.81 71 ILE A C 1
ATOM 553 O O . ILE A 1 71 ? 5.361 0.554 3.762 1.00 94.81 71 ILE A O 1
ATOM 557 N N . THR A 1 72 ? 3.800 -0.102 2.289 1.00 94.88 72 THR A N 1
ATOM 558 C CA . THR A 1 72 ? 4.532 -1.321 1.927 1.00 94.88 72 THR A CA 1
ATOM 559 C C . THR A 1 72 ? 5.689 -0.981 0.987 1.00 94.88 72 THR A C 1
ATOM 561 O O . THR A 1 72 ? 5.484 -0.359 -0.055 1.00 94.88 72 THR A O 1
ATOM 564 N N . SER A 1 73 ? 6.895 -1.420 1.343 1.00 92.12 73 SER A N 1
ATOM 565 C CA . SER A 1 73 ? 8.104 -1.355 0.519 1.00 92.12 73 SER A CA 1
ATOM 566 C C . SER A 1 73 ? 8.737 -2.746 0.465 1.00 92.12 73 SER A C 1
ATOM 568 O O . SER A 1 73 ? 9.246 -3.261 1.468 1.00 92.12 73 SER A O 1
ATOM 570 N N . GLY A 1 74 ? 8.620 -3.406 -0.690 1.00 90.06 74 GLY A N 1
ATOM 571 C CA . GLY A 1 74 ? 8.906 -4.835 -0.816 1.00 90.06 74 GLY A CA 1
ATOM 572 C C . GLY A 1 74 ? 8.023 -5.651 0.132 1.00 90.06 74 GLY A C 1
ATOM 573 O O . GLY A 1 74 ? 6.806 -5.664 -0.010 1.00 90.06 74 GLY A O 1
ATOM 574 N N . THR A 1 75 ? 8.639 -6.295 1.125 1.00 91.94 75 THR A N 1
ATOM 575 C CA . THR A 1 75 ? 7.937 -7.078 2.166 1.00 91.94 75 THR A CA 1
ATOM 576 C C . THR A 1 75 ? 7.834 -6.355 3.512 1.00 91.94 75 THR A C 1
ATOM 578 O O . THR A 1 75 ? 7.245 -6.877 4.459 1.00 91.94 75 THR A O 1
ATOM 581 N N . ASN A 1 76 ? 8.431 -5.170 3.635 1.00 92.94 76 ASN A N 1
ATOM 582 C CA . ASN A 1 76 ? 8.438 -4.387 4.867 1.00 92.94 76 ASN A CA 1
ATOM 583 C C . ASN A 1 76 ? 7.344 -3.320 4.835 1.00 92.94 76 ASN A C 1
ATOM 585 O O . ASN A 1 76 ? 6.880 -2.925 3.766 1.00 92.94 76 ASN A O 1
ATOM 589 N N . VAL A 1 77 ? 6.965 -2.822 6.012 1.00 94.81 77 VAL A N 1
ATOM 590 C CA . VAL A 1 77 ? 6.013 -1.717 6.147 1.00 94.81 77 VAL A CA 1
ATOM 591 C C . VAL A 1 77 ? 6.700 -0.560 6.856 1.00 94.81 77 VAL A C 1
ATOM 593 O O . VAL A 1 77 ? 7.112 -0.667 8.008 1.00 94.81 77 VAL A O 1
ATOM 596 N N . ILE A 1 78 ? 6.846 0.554 6.147 1.00 92.75 78 ILE A N 1
ATOM 597 C CA . ILE A 1 78 ? 7.374 1.802 6.689 1.00 92.75 78 ILE A CA 1
ATOM 598 C C . ILE A 1 78 ? 6.232 2.498 7.427 1.00 92.75 78 ILE A C 1
ATOM 600 O O . ILE A 1 78 ? 5.179 2.732 6.837 1.00 92.75 78 ILE A O 1
ATOM 604 N N . SER A 1 79 ? 6.455 2.842 8.696 1.00 92.81 79 SER A N 1
ATOM 605 C CA . SER A 1 79 ? 5.488 3.557 9.538 1.00 92.81 79 SER A CA 1
ATOM 606 C C . SER A 1 79 ? 5.996 4.974 9.828 1.00 92.81 79 SER A C 1
ATOM 608 O O . SER A 1 79 ? 7.161 5.161 10.189 1.00 92.81 79 SER A O 1
ATOM 610 N N . ARG A 1 80 ? 5.146 5.988 9.645 1.00 90.62 80 ARG A N 1
ATOM 611 C CA . ARG A 1 80 ? 5.437 7.410 9.913 1.00 90.62 80 ARG A CA 1
ATOM 612 C C . ARG A 1 80 ? 4.316 8.029 10.739 1.00 90.62 80 ARG A C 1
ATOM 614 O O . ARG A 1 80 ? 3.160 7.676 10.540 1.00 90.62 80 ARG A O 1
ATOM 621 N N . GLY A 1 81 ? 4.650 8.956 11.639 1.00 87.12 81 GLY A N 1
ATOM 622 C CA . GLY A 1 81 ? 3.654 9.717 12.411 1.00 87.12 81 GLY A CA 1
ATOM 623 C C . GLY A 1 81 ? 2.797 8.876 13.370 1.00 87.12 81 GLY A C 1
ATOM 624 O O . GLY A 1 81 ? 1.722 9.309 13.775 1.00 87.12 81 GLY A O 1
ATOM 625 N N . SER A 1 82 ? 3.245 7.663 13.709 1.00 85.44 82 SER A N 1
ATOM 626 C CA . SER A 1 82 ? 2.580 6.749 14.638 1.00 85.44 82 SER A CA 1
ATOM 627 C C . SER A 1 82 ? 3.619 5.910 15.381 1.00 85.44 82 SER A C 1
ATOM 629 O O . SER A 1 82 ? 4.611 5.504 14.779 1.00 85.44 82 SER A O 1
ATOM 631 N N . ASP A 1 83 ? 3.357 5.620 16.657 1.00 86.25 83 ASP A N 1
ATOM 632 C CA . ASP A 1 83 ? 4.148 4.674 17.459 1.00 86.25 83 ASP A CA 1
ATOM 633 C C . ASP A 1 83 ? 3.820 3.210 17.128 1.00 86.25 83 ASP A C 1
ATOM 635 O O . ASP A 1 83 ? 4.524 2.290 17.545 1.00 86.25 83 ASP A O 1
ATOM 639 N N . HIS A 1 84 ? 2.744 2.973 16.372 1.00 89.62 84 HIS A N 1
ATOM 640 C CA . HIS A 1 84 ? 2.420 1.638 15.901 1.00 89.62 84 HIS A CA 1
ATOM 641 C C . HIS A 1 84 ? 3.351 1.220 14.770 1.00 89.62 84 HIS A C 1
ATOM 643 O O . HIS A 1 84 ? 3.577 1.973 13.825 1.00 89.62 84 HIS A O 1
ATOM 649 N N . SER A 1 85 ? 3.779 -0.038 14.814 1.00 89.56 85 SER A N 1
ATOM 650 C CA . SER A 1 85 ? 4.479 -0.694 13.719 1.00 89.56 85 SER A CA 1
ATOM 651 C C . SER A 1 85 ? 3.658 -1.874 13.216 1.00 89.56 85 SER A C 1
ATOM 653 O O . SER A 1 85 ? 3.316 -2.774 13.985 1.00 89.56 85 SER A O 1
ATOM 655 N N . MET A 1 86 ? 3.333 -1.868 11.924 1.00 93.00 86 MET A N 1
ATOM 656 C CA . MET A 1 86 ? 2.651 -2.993 11.291 1.00 93.00 86 MET A CA 1
ATOM 657 C C . MET A 1 86 ? 3.657 -4.123 11.003 1.00 93.00 86 MET A C 1
ATOM 659 O O . MET A 1 86 ? 4.789 -3.837 10.598 1.00 93.00 86 MET A O 1
ATOM 663 N N . PRO A 1 87 ? 3.274 -5.404 11.172 1.00 91.25 87 PRO A N 1
ATOM 664 C CA . PRO A 1 87 ? 4.094 -6.529 10.735 1.00 91.25 87 PRO A CA 1
ATOM 665 C C . PRO A 1 87 ? 4.440 -6.473 9.239 1.00 91.25 87 PRO A C 1
ATOM 667 O O . PRO A 1 87 ? 3.855 -5.718 8.462 1.00 91.25 87 PRO 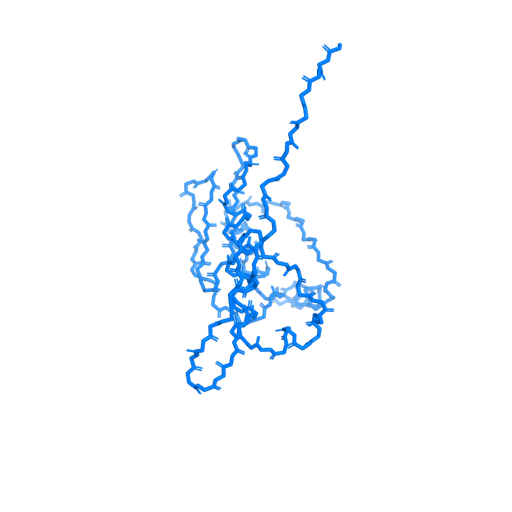A O 1
ATOM 670 N N . ARG A 1 88 ? 5.390 -7.319 8.822 1.00 93.50 88 ARG A N 1
ATOM 671 C CA . ARG A 1 88 ? 5.754 -7.478 7.406 1.00 93.50 88 ARG A CA 1
ATOM 672 C C . ARG A 1 88 ? 4.527 -7.841 6.565 1.00 93.50 88 ARG A C 1
ATOM 674 O O . ARG A 1 88 ? 3.655 -8.582 7.009 1.00 93.50 88 ARG A O 1
ATOM 681 N N . CYS A 1 89 ? 4.493 -7.322 5.343 1.00 94.06 89 CYS A N 1
ATOM 682 C CA . CYS A 1 89 ? 3.421 -7.536 4.381 1.00 94.06 89 CYS A CA 1
ATOM 683 C C . CYS A 1 89 ? 4.025 -8.192 3.134 1.00 94.06 89 CYS A C 1
ATOM 685 O O . CYS A 1 89 ? 4.452 -7.514 2.204 1.00 94.06 89 CYS A O 1
ATOM 687 N N . ASP A 1 90 ? 4.130 -9.518 3.166 1.00 93.06 90 ASP A N 1
ATOM 688 C CA . ASP A 1 90 ? 4.824 -10.367 2.187 1.00 93.06 90 ASP A CA 1
ATOM 689 C C . ASP A 1 90 ? 3.897 -11.013 1.144 1.00 93.06 90 ASP A C 1
ATOM 691 O O . ASP A 1 90 ? 4.339 -11.835 0.345 1.00 93.06 90 ASP A O 1
ATOM 695 N N . HIS A 1 91 ? 2.626 -10.611 1.118 1.00 93.31 91 HIS A N 1
ATOM 696 C CA . HIS A 1 91 ? 1.654 -11.081 0.134 1.00 93.31 91 HIS A CA 1
ATOM 697 C C . HIS A 1 91 ? 2.069 -10.613 -1.263 1.00 93.31 91 HIS A C 1
ATOM 699 O O . HIS A 1 91 ? 2.513 -9.473 -1.413 1.00 93.31 91 HIS A O 1
ATOM 705 N N . GLU A 1 92 ? 1.927 -11.472 -2.274 1.00 89.12 92 GLU A N 1
ATOM 706 C CA . GLU A 1 92 ? 2.403 -11.225 -3.643 1.00 89.12 92 GLU A CA 1
ATOM 707 C C . GLU A 1 92 ? 1.647 -10.082 -4.341 1.00 89.12 92 GLU A C 1
ATOM 709 O O . GLU A 1 92 ? 2.272 -9.198 -4.940 1.00 89.12 92 GLU A O 1
ATOM 714 N N . GLU A 1 93 ? 0.318 -10.058 -4.210 1.00 90.25 93 GLU A N 1
ATOM 715 C CA . GLU A 1 93 ? -0.585 -9.163 -4.941 1.00 90.25 93 GLU A CA 1
ATOM 716 C C . GLU A 1 93 ? -0.935 -7.889 -4.158 1.00 90.25 93 GLU A C 1
ATOM 718 O O . GLU A 1 93 ? -1.011 -7.867 -2.926 1.00 90.25 93 GLU A O 1
ATOM 723 N N . ALA A 1 94 ? -1.107 -6.775 -4.875 1.00 90.94 94 ALA A N 1
ATOM 724 C CA . ALA A 1 94 ? -1.368 -5.476 -4.255 1.00 90.94 94 ALA A CA 1
ATOM 725 C C . ALA A 1 94 ? -2.750 -5.414 -3.588 1.00 90.94 94 ALA A C 1
ATOM 727 O O . ALA A 1 94 ? -2.867 -4.835 -2.506 1.00 90.94 94 ALA A O 1
ATOM 728 N N . ASP A 1 95 ? -3.763 -6.033 -4.188 1.00 94.69 95 ASP A N 1
ATOM 729 C CA . ASP A 1 95 ? -5.116 -6.125 -3.639 1.00 94.69 95 ASP A CA 1
ATOM 730 C C . ASP A 1 95 ? -5.141 -6.763 -2.244 1.00 94.69 95 ASP A C 1
ATOM 732 O O . ASP A 1 95 ? -5.720 -6.221 -1.302 1.00 94.69 95 ASP A O 1
ATOM 736 N N . THR A 1 96 ? -4.420 -7.861 -2.066 1.00 94.06 96 THR A N 1
ATOM 737 C CA . THR A 1 96 ? -4.381 -8.608 -0.820 1.00 94.06 96 THR A CA 1
ATOM 738 C C . THR A 1 96 ? -3.556 -7.849 0.209 1.00 94.06 96 THR A C 1
ATOM 740 O O . THR A 1 96 ? -3.945 -7.762 1.375 1.00 94.06 96 THR A O 1
ATOM 743 N N . ARG A 1 97 ? -2.471 -7.186 -0.219 1.00 94.69 97 ARG A N 1
ATOM 744 C CA . ARG A 1 97 ? -1.723 -6.261 0.644 1.00 94.69 97 ARG A CA 1
ATOM 745 C C . ARG A 1 97 ? -2.615 -5.131 1.172 1.00 94.69 97 ARG A C 1
ATOM 747 O O . ARG A 1 97 ? -2.523 -4.819 2.357 1.00 94.69 97 ARG A O 1
ATOM 754 N N . ILE A 1 98 ? -3.513 -4.561 0.361 1.00 95.38 98 ILE A N 1
ATOM 755 C CA . ILE A 1 98 ? -4.494 -3.555 0.823 1.00 95.38 98 ILE A CA 1
ATOM 756 C C . ILE A 1 98 ? -5.377 -4.127 1.941 1.00 95.38 98 ILE A C 1
ATOM 758 O O . ILE A 1 98 ? -5.600 -3.457 2.951 1.00 95.38 98 ILE A O 1
ATOM 762 N N . VAL A 1 99 ? -5.842 -5.370 1.801 1.00 94.38 99 VAL A N 1
ATOM 763 C CA . VAL A 1 99 ? -6.679 -6.032 2.817 1.00 94.38 99 VAL A CA 1
ATOM 764 C C . VAL A 1 99 ? -5.909 -6.284 4.119 1.00 94.38 99 VAL A C 1
ATOM 766 O O . VAL A 1 99 ? -6.485 -6.144 5.196 1.00 94.38 99 VAL A O 1
ATOM 769 N N . VAL A 1 100 ? -4.605 -6.575 4.059 1.00 94.94 100 VAL A N 1
ATOM 770 C CA . VAL A 1 100 ? -3.747 -6.700 5.256 1.00 94.94 100 VAL A CA 1
ATOM 771 C C . VAL A 1 100 ? -3.654 -5.377 6.019 1.00 94.94 100 VAL A C 1
ATOM 773 O O . VAL A 1 100 ? -3.853 -5.365 7.233 1.00 94.94 100 VAL A O 1
ATOM 776 N N . HIS A 1 101 ? -3.416 -4.261 5.320 1.00 95.75 101 HIS A N 1
ATOM 777 C CA . HIS A 1 101 ? -3.413 -2.921 5.931 1.00 95.75 101 HIS A CA 1
ATOM 778 C C . HIS A 1 101 ? -4.766 -2.580 6.557 1.00 95.75 101 HIS A C 1
ATOM 780 O O . HIS A 1 101 ? -4.829 -2.047 7.664 1.00 95.75 101 HIS A O 1
ATOM 786 N N . LEU A 1 102 ? -5.859 -2.915 5.867 1.00 95.25 102 LEU A N 1
ATOM 787 C CA . LEU A 1 102 ? -7.208 -2.722 6.388 1.00 95.25 102 LEU A CA 1
ATOM 788 C C . LEU A 1 102 ? -7.428 -3.527 7.673 1.00 95.25 102 LEU A C 1
ATOM 790 O O . LEU A 1 102 ? -7.937 -2.987 8.652 1.00 95.25 102 LEU A O 1
ATOM 794 N N . LYS A 1 103 ? -7.019 -4.799 7.690 1.00 93.38 103 LYS A 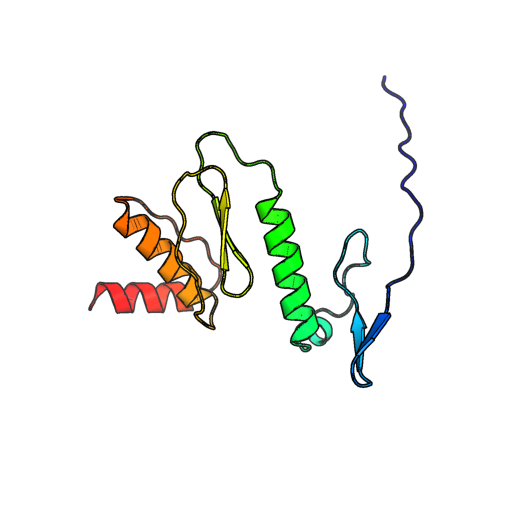N 1
ATOM 795 C CA . LYS A 1 103 ? -7.135 -5.657 8.870 1.00 93.38 103 LYS A CA 1
ATOM 796 C C . LYS A 1 103 ? -6.345 -5.109 10.060 1.00 93.38 103 LYS A C 1
ATOM 798 O O . LYS A 1 103 ? -6.904 -5.027 11.147 1.00 93.38 103 LYS A O 1
ATOM 803 N N . ASP A 1 104 ? -5.094 -4.699 9.861 1.00 94.94 104 ASP A N 1
ATOM 804 C CA . ASP A 1 104 ? -4.274 -4.097 10.923 1.00 94.94 104 ASP A CA 1
ATOM 805 C C . ASP A 1 104 ? -4.908 -2.804 11.473 1.00 94.94 104 ASP A C 1
ATOM 807 O O . ASP A 1 104 ? -4.887 -2.570 12.680 1.00 94.94 104 ASP A O 1
ATOM 811 N N . ALA A 1 105 ? -5.547 -1.989 10.625 1.00 93.81 105 ALA A N 1
ATOM 812 C CA . ALA A 1 105 ? -6.311 -0.825 11.078 1.00 93.81 105 ALA A CA 1
ATOM 813 C C . ALA A 1 105 ? -7.536 -1.220 11.927 1.00 93.81 105 ALA A C 1
ATOM 815 O O . ALA A 1 105 ? -7.768 -0.634 12.988 1.00 93.81 105 ALA A O 1
ATOM 816 N N . LEU A 1 106 ? -8.308 -2.221 11.492 1.00 93.50 106 LEU A N 1
ATOM 817 C CA . LEU A 1 106 ? -9.475 -2.723 12.230 1.00 93.50 106 LEU A CA 1
ATOM 818 C C . LEU A 1 106 ? -9.084 -3.321 13.588 1.00 93.50 106 LEU A C 1
ATOM 820 O O . LEU A 1 106 ? -9.726 -3.018 14.591 1.00 93.50 106 LEU A O 1
ATOM 824 N N . ASP A 1 107 ? -8.005 -4.107 13.643 1.00 93.38 107 ASP A N 1
ATOM 825 C CA . ASP A 1 107 ? -7.514 -4.744 14.874 1.00 93.38 107 ASP A CA 1
ATOM 826 C C . ASP A 1 107 ? -7.073 -3.705 15.932 1.00 93.38 107 ASP A C 1
ATOM 828 O O . ASP A 1 107 ? -7.063 -3.992 17.129 1.00 93.38 107 ASP A O 1
ATOM 832 N N . LYS A 1 108 ? -6.784 -2.464 15.519 1.00 90.50 108 LYS A N 1
ATOM 833 C CA . LYS A 1 108 ? -6.508 -1.321 16.415 1.00 90.50 108 LYS A CA 1
ATOM 834 C C . LYS A 1 108 ? -7.743 -0.532 16.831 1.00 90.50 108 LYS A C 1
ATOM 836 O O . LYS A 1 108 ? -7.621 0.496 17.497 1.00 90.50 108 LYS A O 1
ATOM 841 N N . GLY A 1 109 ? -8.924 -0.957 16.404 1.00 92.94 109 GLY A N 1
ATOM 842 C CA . GLY A 1 109 ? -10.177 -0.283 16.713 1.00 92.94 109 GLY A CA 1
ATOM 843 C C . GLY A 1 109 ? -10.544 0.847 15.754 1.00 92.94 109 GLY A C 1
ATOM 844 O O . GLY A 1 109 ? -11.401 1.662 16.098 1.00 92.94 109 GLY A O 1
ATOM 845 N N . CYS A 1 110 ? -9.958 0.921 14.551 1.00 92.12 110 CYS A N 1
ATOM 846 C CA . CYS A 1 110 ? -10.553 1.755 13.507 1.00 92.12 110 CYS A CA 1
ATOM 847 C C . CYS A 1 110 ? -11.947 1.212 13.164 1.00 92.12 110 CYS A C 1
ATOM 849 O O . CYS A 1 110 ? -12.098 0.051 12.807 1.00 92.12 110 CYS A O 1
ATOM 851 N N . THR A 1 111 ? -12.972 2.057 13.258 1.00 93.25 111 THR A N 1
ATOM 852 C CA . THR A 1 111 ? -14.367 1.673 12.976 1.00 93.25 111 THR A CA 1
ATOM 853 C C . THR A 1 111 ? -14.833 2.085 11.585 1.00 93.25 111 THR A C 1
ATOM 855 O O . THR A 1 111 ? -15.778 1.512 11.056 1.00 93.25 111 THR A O 1
ATOM 858 N N . ASN A 1 112 ? -14.158 3.067 10.984 1.00 93.69 112 ASN A N 1
ATOM 859 C CA . ASN A 1 112 ? -14.454 3.584 9.656 1.00 93.69 112 ASN A CA 1
ATOM 860 C C . ASN A 1 112 ? -13.187 3.543 8.807 1.00 93.69 112 ASN A C 1
ATOM 862 O O . ASN A 1 112 ? -12.234 4.282 9.065 1.00 93.69 112 ASN A O 1
ATOM 866 N N . CYS A 1 113 ? -13.196 2.706 7.775 1.00 92.50 113 CYS A N 1
ATOM 867 C CA . CYS A 1 113 ? -12.080 2.553 6.855 1.00 92.50 113 CYS A CA 1
ATOM 868 C C . CYS A 1 113 ? -12.542 2.823 5.422 1.00 92.50 113 CYS A C 1
ATOM 870 O O . CYS A 1 113 ? -13.578 2.324 4.989 1.00 92.50 113 CYS A O 1
ATOM 872 N N . LEU A 1 114 ? -11.759 3.609 4.682 1.00 94.75 114 LEU A N 1
ATOM 873 C CA . LEU A 1 114 ? -12.007 3.921 3.278 1.00 94.75 114 LEU A CA 1
ATOM 874 C C . LEU A 1 114 ? -10.883 3.333 2.427 1.00 94.75 114 LEU A C 1
ATOM 876 O O . LEU A 1 114 ? -9.727 3.724 2.576 1.00 94.75 114 LEU A O 1
ATOM 880 N N . VAL A 1 115 ? -11.236 2.447 1.498 1.00 94.94 115 VAL A N 1
ATOM 881 C CA . VAL A 1 115 ? -10.305 1.905 0.503 1.00 94.94 115 VAL A CA 1
ATOM 882 C C . VAL A 1 115 ? -10.506 2.645 -0.818 1.00 94.94 115 VAL A C 1
ATOM 884 O O . VAL A 1 115 ? -11.615 2.693 -1.345 1.00 94.94 115 VAL A O 1
ATOM 887 N N . ARG A 1 116 ? -9.434 3.238 -1.358 1.00 95.00 116 ARG A N 1
ATOM 888 C CA . ARG A 1 116 ? -9.429 3.877 -2.683 1.00 95.00 116 ARG A CA 1
ATOM 889 C C . ARG A 1 116 ? -8.533 3.079 -3.616 1.00 95.00 116 ARG A C 1
ATOM 891 O O . ARG A 1 116 ? -7.320 3.071 -3.446 1.00 95.00 116 ARG A O 1
ATOM 898 N N . THR A 1 117 ? -9.142 2.441 -4.602 1.00 93.88 117 THR A N 1
ATOM 899 C CA . THR A 1 117 ? -8.460 1.641 -5.619 1.00 93.88 117 THR A CA 1
ATOM 900 C C . THR A 1 117 ? -9.240 1.718 -6.929 1.00 93.88 117 THR A C 1
ATOM 902 O O . THR A 1 117 ? -10.438 2.003 -6.919 1.00 93.88 117 THR A O 1
ATOM 905 N N . VAL A 1 118 ? -8.555 1.499 -8.048 1.00 93.69 118 VAL A N 1
ATOM 906 C CA . VAL A 1 118 ? -9.187 1.280 -9.362 1.00 93.69 118 VAL A CA 1
ATOM 907 C C . VAL A 1 118 ? -9.327 -0.210 -9.686 1.00 93.69 118 VAL A C 1
ATOM 909 O O . VAL A 1 118 ? -9.936 -0.559 -10.690 1.00 93.69 118 VAL A O 1
ATOM 912 N N . ASP A 1 119 ? -8.755 -1.067 -8.842 1.00 93.81 119 ASP A N 1
ATOM 913 C CA . ASP A 1 119 ? -8.749 -2.514 -8.993 1.00 93.81 119 ASP A CA 1
ATOM 914 C C . ASP A 1 119 ? -10.004 -3.135 -8.364 1.00 93.81 119 ASP A C 1
ATOM 916 O O . ASP A 1 119 ? -10.277 -2.952 -7.172 1.00 93.81 119 ASP A O 1
ATOM 920 N N . THR A 1 120 ? -10.783 -3.848 -9.176 1.00 95.12 120 THR A N 1
ATOM 921 C CA . THR A 1 120 ? -12.033 -4.492 -8.760 1.00 95.12 120 THR A CA 1
ATOM 922 C C . THR A 1 120 ? -11.810 -5.729 -7.901 1.00 95.12 120 THR A C 1
ATOM 924 O O . THR A 1 120 ? -12.701 -6.079 -7.122 1.00 95.12 120 THR A O 1
ATOM 927 N N . ASP A 1 121 ? -10.639 -6.359 -7.980 1.00 95.06 121 ASP A N 1
ATOM 928 C CA . ASP A 1 121 ? -10.365 -7.610 -7.267 1.00 95.06 121 ASP A CA 1
ATOM 929 C C . ASP A 1 121 ? -10.292 -7.375 -5.755 1.00 95.06 121 ASP A C 1
ATOM 931 O O . ASP A 1 121 ? -10.741 -8.205 -4.964 1.00 95.06 121 ASP A O 1
ATOM 935 N N . VAL A 1 122 ? -9.910 -6.163 -5.337 1.00 95.12 122 VAL A N 1
ATOM 936 C CA . VAL A 1 122 ? -10.013 -5.717 -3.939 1.00 95.12 122 VAL A CA 1
ATOM 937 C C . VAL A 1 122 ? -11.448 -5.826 -3.420 1.00 95.12 122 VAL A C 1
ATOM 939 O O . VAL A 1 122 ? -11.672 -6.305 -2.310 1.00 95.12 122 VAL A O 1
ATOM 942 N N . VAL A 1 123 ? -12.440 -5.400 -4.209 1.00 93.88 123 VAL A N 1
ATOM 943 C CA . VAL A 1 123 ? -13.855 -5.461 -3.809 1.00 93.88 123 VAL A CA 1
ATOM 944 C C . VAL A 1 123 ? -14.320 -6.912 -3.725 1.00 93.88 123 VAL A C 1
ATOM 946 O O . VAL A 1 123 ? -14.987 -7.278 -2.757 1.00 93.88 123 VAL A O 1
ATOM 949 N N . ALA A 1 124 ? -13.937 -7.748 -4.692 1.00 94.50 124 ALA A N 1
ATOM 950 C CA . ALA A 1 124 ? -14.265 -9.171 -4.684 1.00 94.50 124 ALA A CA 1
ATOM 951 C C . ALA A 1 124 ? -13.696 -9.880 -3.442 1.00 94.50 124 ALA A C 1
ATOM 953 O O . ALA A 1 124 ? -14.424 -10.614 -2.768 1.00 94.50 124 ALA A O 1
ATOM 954 N N . ILE A 1 125 ? -12.438 -9.602 -3.082 1.00 93.88 125 ILE A N 1
ATOM 955 C CA . ILE A 1 125 ? -11.799 -10.149 -1.877 1.00 93.88 125 ILE A CA 1
ATOM 956 C C . ILE A 1 125 ? -12.534 -9.685 -0.616 1.00 93.88 125 ILE A C 1
ATOM 958 O O . ILE A 1 125 ? -12.842 -10.507 0.248 1.00 93.88 125 ILE A O 1
ATOM 962 N N . LEU A 1 126 ? -12.849 -8.390 -0.502 1.00 92.88 126 LEU A N 1
ATOM 963 C CA . LEU A 1 126 ? -13.542 -7.843 0.671 1.00 92.88 126 LEU A CA 1
ATOM 964 C C . LEU A 1 126 ? -14.937 -8.452 0.857 1.00 92.88 126 LEU A C 1
ATOM 966 O O . LEU A 1 126 ? -15.284 -8.836 1.974 1.00 92.88 126 LEU A O 1
ATOM 970 N N . ILE A 1 127 ? -15.714 -8.598 -0.221 1.00 92.44 127 ILE A N 1
ATOM 971 C CA . ILE A 1 127 ? -17.026 -9.264 -0.180 1.00 92.44 127 ILE A CA 1
ATOM 972 C C . ILE A 1 127 ? -16.862 -10.729 0.234 1.00 92.44 127 ILE A C 1
ATOM 974 O O . ILE A 1 127 ? -17.575 -11.199 1.120 1.00 92.44 127 ILE A O 1
ATOM 978 N N . GLY A 1 128 ? -15.891 -11.440 -0.345 1.00 91.75 128 GLY A N 1
ATOM 979 C CA . GLY A 1 128 ? -15.598 -12.825 0.024 1.00 91.75 128 GLY A CA 1
ATOM 980 C C . GLY A 1 128 ? -15.285 -12.985 1.515 1.00 91.75 128 GLY A C 1
ATOM 981 O O . GLY A 1 128 ? -15.789 -13.907 2.154 1.00 91.75 128 GLY A O 1
ATOM 982 N N . LYS A 1 129 ? -14.515 -12.057 2.099 1.00 84.69 129 LYS A N 1
ATOM 983 C CA . LYS A 1 129 ? -14.195 -12.053 3.536 1.00 84.69 129 LYS A CA 1
ATOM 984 C C . LYS A 1 129 ? -15.363 -11.646 4.431 1.00 84.69 129 LYS A C 1
ATOM 986 O O . LYS A 1 129 ? -15.411 -12.116 5.556 1.00 84.69 129 LYS A O 1
ATOM 991 N N . TYR A 1 130 ? -16.291 -10.813 3.961 1.00 78.50 130 TYR A N 1
ATOM 992 C CA . TYR A 1 130 ? -17.477 -10.427 4.737 1.00 78.50 130 TYR A CA 1
ATOM 993 C C . TYR A 1 130 ? -18.456 -11.591 4.950 1.00 78.50 130 TYR A C 1
ATOM 995 O O . TYR A 1 130 ? -19.118 -11.667 5.980 1.00 78.50 130 TYR A O 1
ATOM 1003 N N . HIS A 1 131 ? -18.552 -12.498 3.977 1.00 64.19 131 HIS A N 1
ATOM 1004 C CA . HIS A 1 131 ? -19.451 -13.654 4.032 1.00 64.19 131 HIS A CA 1
ATOM 1005 C C . HIS A 1 131 ? -18.842 -14.900 4.704 1.00 64.19 131 HIS A C 1
ATOM 1007 O O . HIS A 1 131 ? -19.502 -15.940 4.727 1.00 64.19 131 HIS A O 1
ATOM 1013 N N . SER A 1 132 ? -17.606 -14.809 5.210 1.00 52.00 132 SER A N 1
ATOM 1014 C CA . SER A 1 132 ? -16.859 -15.901 5.860 1.00 52.00 132 SER A CA 1
ATOM 1015 C C . SER A 1 132 ? -16.860 -15.749 7.377 1.00 52.00 132 SER A C 1
ATOM 1017 O O . SER A 1 132 ? -17.039 -16.778 8.063 1.00 52.00 132 SER A O 1
#

pLDDT: mean 80.48, std 19.57, range [28.78, 95.75]

Radius of gyration: 19.33 Å; chains: 1; bounding box: 44×58×41 Å

Organism: Chionoecetes opilio (NCBI:txid41210)